Protein AF-A0A812X8V0-F1 (afdb_monomer_lite)

pLDDT: mean 75.91, std 19.6, range [42.81, 95.44]

Foldseek 3Di:
DDDPDDDDDDDDDDDDDDDDPPPPPPPCPPPQPCVQEDPVLLVVLCVLLVDDSNLSSVLCVVVVNPSVSSNVVSNVD

Sequence (77 aa):
ANAVQNLASMQGMDRKAPEKPVVEEVEEEGEVDEEGIEAKDIDLVVTQVNCSRAKAVEALRANKGDIVEAIMQLSSS

Radius of gyration: 27.31 Å; chains: 1; bounding box: 39×42×78 Å

Secondary structure (DSSP, 8-state):
----------------------------------TTS-HHHHHHHHHHHT--HHHHHHHHHHTTT-HHHHHHHHHT-

Structure (mmCIF, N/CA/C/O backbone):
data_AF-A0A812X8V0-F1
#
_entry.id   AF-A0A812X8V0-F1
#
loop_
_atom_site.group_PDB
_atom_site.id
_atom_site.type_symbol
_atom_site.label_atom_id
_atom_site.label_alt_id
_atom_site.label_comp_id
_atom_site.label_asym_id
_atom_site.label_entity_id
_atom_site.label_seq_id
_atom_site.pdbx_PDB_ins_code
_atom_site.Cartn_x
_atom_site.Cartn_y
_atom_site.Cartn_z
_atom_site.occupancy
_atom_site.B_iso_or_equiv
_atom_site.auth_seq_id
_atom_site.auth_comp_id
_atom_site.auth_asym_id
_atom_site.auth_atom_id
_atom_site.pdbx_PDB_model_num
ATOM 1 N N . ALA A 1 1 ? -12.503 -31.855 67.969 1.00 42.81 1 ALA A N 1
ATOM 2 C CA . ALA A 1 1 ? -13.852 -31.461 67.527 1.00 42.81 1 ALA A CA 1
ATOM 3 C C . ALA A 1 1 ? -13.704 -30.225 66.647 1.00 42.81 1 ALA A C 1
ATOM 5 O O . ALA A 1 1 ? -13.391 -29.162 67.162 1.00 42.81 1 ALA A O 1
ATOM 6 N N . ASN A 1 2 ? -13.806 -30.407 65.328 1.00 43.94 2 ASN A N 1
ATOM 7 C CA . ASN A 1 2 ? -13.803 -29.334 64.331 1.00 43.94 2 ASN A CA 1
ATOM 8 C C . ASN A 1 2 ? -15.241 -28.847 64.164 1.00 43.94 2 ASN A C 1
ATOM 10 O O . ASN A 1 2 ? -16.087 -29.647 63.777 1.00 43.94 2 ASN A O 1
ATOM 14 N N . ALA A 1 3 ? -15.520 -27.578 64.451 1.00 53.28 3 ALA A N 1
ATOM 15 C CA . ALA A 1 3 ? -16.823 -26.984 64.168 1.00 53.28 3 ALA A CA 1
ATOM 16 C C . ALA A 1 3 ? -16.723 -25.454 64.118 1.00 53.28 3 ALA A C 1
ATOM 18 O O . ALA A 1 3 ? -17.164 -2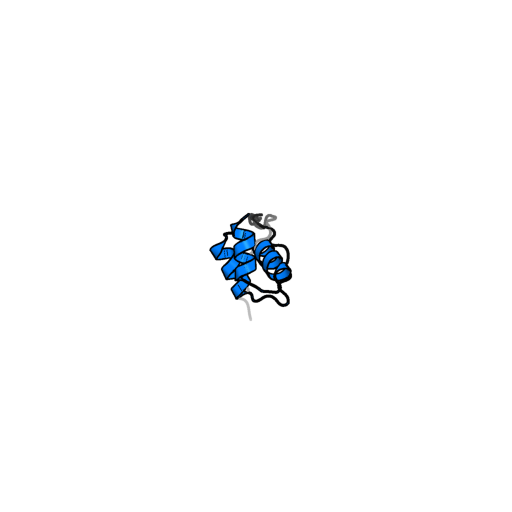4.763 65.027 1.00 53.28 3 ALA A O 1
ATOM 19 N N . VAL A 1 4 ? -16.146 -24.925 63.040 1.00 59.5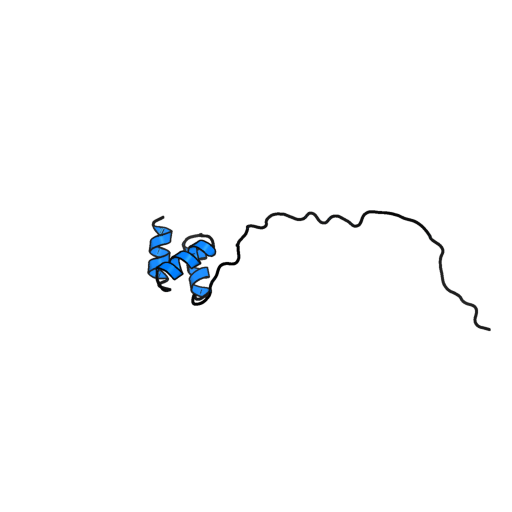9 4 VAL A N 1
ATOM 20 C CA . VAL A 1 4 ? -16.493 -23.582 62.555 1.00 59.59 4 VAL A CA 1
ATOM 21 C C . VAL A 1 4 ? -16.678 -23.720 61.049 1.00 59.59 4 VAL A C 1
ATOM 23 O O . VAL A 1 4 ? -15.783 -23.449 60.252 1.00 59.59 4 VAL A O 1
ATOM 26 N N . GLN A 1 5 ? -17.826 -24.293 60.680 1.00 63.44 5 GLN A N 1
ATOM 27 C CA . GLN A 1 5 ? -18.255 -24.415 59.297 1.00 63.44 5 GLN A CA 1
ATOM 28 C C . GLN A 1 5 ? -18.785 -23.057 58.834 1.00 63.44 5 GLN A C 1
ATOM 30 O O . GLN A 1 5 ? -19.587 -22.405 59.502 1.00 63.44 5 GLN A O 1
ATOM 35 N N . ASN A 1 6 ? -18.266 -22.658 57.686 1.00 51.25 6 ASN A N 1
ATOM 36 C CA . ASN A 1 6 ? -18.414 -21.380 57.032 1.00 51.25 6 ASN A CA 1
ATOM 37 C C . ASN A 1 6 ? -19.783 -21.260 56.327 1.00 51.25 6 ASN A C 1
ATOM 39 O O . ASN A 1 6 ? -20.188 -22.169 55.613 1.00 51.25 6 ASN A O 1
ATOM 43 N N . LEU A 1 7 ? -20.417 -20.102 56.523 1.00 57.81 7 LEU A N 1
ATOM 44 C CA . LEU A 1 7 ? -21.029 -19.225 55.516 1.00 57.81 7 LEU A CA 1
ATOM 45 C C . LEU A 1 7 ? -22.177 -19.717 54.595 1.00 57.81 7 LEU A C 1
ATOM 47 O O . LEU A 1 7 ? -21.994 -20.487 53.662 1.00 57.81 7 LEU A O 1
ATOM 51 N N . ALA A 1 8 ? -23.312 -19.043 54.816 1.00 55.25 8 ALA A N 1
ATOM 52 C CA . ALA A 1 8 ? -24.246 -18.443 53.854 1.00 55.25 8 ALA A CA 1
ATOM 53 C C . ALA A 1 8 ? -25.110 -19.324 52.933 1.00 55.25 8 ALA A C 1
ATOM 55 O O . ALA A 1 8 ? -24.713 -19.802 51.875 1.00 55.25 8 ALA A O 1
ATOM 56 N N . SER A 1 9 ? -26.393 -19.327 53.300 1.00 58.84 9 SER A N 1
ATOM 57 C CA . SER A 1 9 ? -27.545 -19.089 52.431 1.00 58.84 9 SER A CA 1
ATOM 58 C C . SER A 1 9 ? -27.236 -18.224 51.203 1.00 58.84 9 SER A C 1
ATOM 60 O O . SER A 1 9 ? -26.648 -17.157 51.343 1.00 58.84 9 SER A O 1
ATOM 62 N N . MET A 1 10 ? -27.750 -18.618 50.037 1.00 59.69 10 MET A N 1
ATOM 63 C CA . MET A 1 10 ? -28.735 -17.857 49.250 1.00 59.69 10 MET A CA 1
ATOM 64 C C . MET A 1 10 ? -28.867 -18.493 47.865 1.00 59.69 10 MET A C 1
ATOM 66 O O . MET A 1 10 ? -27.985 -18.437 47.015 1.00 59.69 10 MET A O 1
ATOM 70 N N . GLN A 1 11 ? -30.014 -19.129 47.681 1.00 51.16 11 GLN A N 1
ATOM 71 C CA . GLN A 1 11 ? -30.516 -19.657 46.429 1.00 51.16 11 GLN A CA 1
ATOM 72 C C . GLN A 1 11 ? -31.309 -18.545 45.732 1.00 51.16 11 GLN A C 1
ATOM 74 O O . GLN A 1 11 ? -32.139 -17.902 46.372 1.00 51.16 11 GLN A O 1
ATOM 79 N N . GLY A 1 12 ? -31.079 -18.359 44.430 1.00 50.19 12 GLY A N 1
ATOM 80 C CA . GLY A 1 12 ? -31.946 -17.581 43.542 1.00 50.19 12 GLY A CA 1
ATOM 81 C C . GLY A 1 12 ? -31.375 -16.238 43.089 1.00 50.19 12 GLY A C 1
ATOM 82 O O . GLY A 1 12 ? -31.377 -15.277 43.844 1.00 50.19 12 GLY A O 1
ATOM 83 N N . MET A 1 13 ? -30.960 -16.167 41.823 1.00 52.44 13 MET A N 1
ATOM 84 C CA . MET A 1 13 ? -31.523 -15.201 40.877 1.00 52.44 13 MET A CA 1
ATOM 85 C C . MET A 1 13 ? -31.067 -15.551 39.458 1.00 52.44 13 MET A C 1
ATOM 87 O O . MET A 1 13 ? -29.912 -15.408 39.069 1.00 52.44 13 MET A O 1
ATOM 91 N N . ASP A 1 14 ? -32.040 -16.033 38.704 1.00 50.03 14 ASP A N 1
ATOM 92 C CA . ASP A 1 14 ? -32.122 -16.008 37.260 1.00 50.03 14 ASP A CA 1
ATOM 93 C C . ASP A 1 14 ? -31.707 -14.659 36.634 1.00 50.03 14 ASP A C 1
ATOM 95 O O . ASP A 1 14 ? -32.206 -13.604 37.028 1.00 50.03 14 ASP A O 1
ATOM 99 N N . ARG A 1 15 ? -30.969 -14.787 35.522 1.00 52.47 15 ARG A N 1
ATOM 100 C CA . ARG A 1 15 ? -30.998 -13.968 34.293 1.00 52.47 15 ARG A CA 1
ATOM 101 C C . ARG A 1 15 ? -30.107 -12.725 34.168 1.00 52.47 15 ARG A C 1
ATOM 103 O O . ARG A 1 15 ? -30.136 -11.792 34.958 1.00 52.47 15 ARG A O 1
ATOM 110 N N . LYS A 1 16 ? -29.523 -12.699 32.959 1.00 50.34 16 LYS A N 1
ATOM 111 C CA . LYS A 1 16 ? -29.047 -11.560 32.161 1.00 50.34 16 LYS A CA 1
ATOM 112 C C . LYS A 1 16 ? -27.608 -11.119 32.463 1.00 50.34 16 LYS A C 1
ATOM 114 O O . LYS A 1 16 ? -27.353 -10.110 33.109 1.00 50.34 16 LYS A O 1
ATOM 119 N N . ALA A 1 17 ? -26.661 -11.876 31.902 1.00 52.78 17 ALA A N 1
ATOM 120 C CA . ALA A 1 17 ? -25.341 -11.344 31.571 1.00 52.78 17 ALA A CA 1
ATOM 121 C C . ALA A 1 17 ? -25.503 -10.111 30.654 1.00 52.78 17 ALA A C 1
ATOM 123 O O . ALA A 1 17 ? -26.427 -10.096 29.832 1.00 52.78 17 ALA A O 1
ATOM 124 N N . PRO A 1 18 ? -24.656 -9.078 30.794 1.00 51.03 18 PRO A N 1
ATOM 125 C CA . PRO A 1 18 ? -24.788 -7.865 30.011 1.00 51.03 18 PRO A CA 1
ATOM 126 C C . PRO A 1 18 ? -24.410 -8.178 28.563 1.00 51.03 18 PRO A C 1
ATOM 128 O O . PRO A 1 18 ? -23.289 -8.602 28.276 1.00 51.03 18 PRO A O 1
ATOM 131 N N . GLU A 1 19 ? -25.361 -7.976 27.655 1.00 57.00 19 GLU A N 1
ATOM 132 C CA . GLU A 1 19 ? -25.083 -7.816 26.232 1.00 57.00 19 GLU A CA 1
ATOM 133 C C . GLU A 1 19 ? -24.169 -6.593 26.113 1.00 57.00 19 GLU A C 1
ATOM 135 O O . GLU A 1 19 ? -24.585 -5.451 26.308 1.00 57.00 19 GLU A O 1
ATOM 140 N N . LYS A 1 20 ? -22.877 -6.853 25.894 1.00 57.59 20 LYS A N 1
ATOM 141 C CA . LYS A 1 20 ? -21.944 -5.832 25.430 1.00 57.59 20 LYS A CA 1
ATOM 142 C C . LYS A 1 20 ? -22.509 -5.308 24.106 1.00 57.59 20 LYS A C 1
ATOM 144 O O . LYS A 1 20 ? -22.890 -6.142 23.283 1.00 57.59 20 LYS A O 1
ATOM 149 N N . PRO A 1 21 ? -22.576 -3.987 23.885 1.00 49.12 21 PRO A N 1
ATOM 150 C CA . PRO A 1 21 ? -22.934 -3.481 22.576 1.00 49.12 21 PRO A CA 1
ATOM 151 C C . PRO A 1 21 ? -21.826 -3.958 21.639 1.00 49.12 21 PRO A C 1
ATOM 153 O O . PRO A 1 21 ? -20.665 -3.577 21.796 1.00 49.12 21 PRO A O 1
ATOM 156 N N . VAL A 1 22 ? -22.161 -4.878 20.738 1.00 52.59 22 VAL A N 1
ATOM 157 C CA . VAL A 1 22 ? -21.310 -5.165 19.591 1.00 52.59 22 VAL A CA 1
ATOM 158 C C . VAL A 1 22 ? -21.404 -3.902 18.756 1.00 52.59 22 VAL A C 1
ATOM 160 O O . VAL A 1 22 ? -22.421 -3.627 18.128 1.00 52.59 22 VAL A O 1
ATOM 163 N N . VAL A 1 23 ? -20.382 -3.064 18.886 1.00 51.09 23 VAL A N 1
ATOM 164 C CA . VAL A 1 23 ? -20.119 -1.986 17.947 1.00 51.09 23 VAL A CA 1
ATOM 165 C C . VAL A 1 23 ? -19.785 -2.697 16.640 1.00 51.09 23 VAL A C 1
ATOM 167 O O . VAL A 1 23 ? -18.659 -3.140 16.439 1.00 51.09 23 VAL A O 1
ATOM 170 N N . GLU A 1 24 ? -20.798 -2.914 15.803 1.00 50.91 24 GLU A N 1
ATOM 171 C CA . GLU A 1 24 ? -20.626 -3.270 14.396 1.00 50.91 24 GLU A CA 1
ATOM 172 C C . GLU A 1 24 ? -20.165 -2.014 13.647 1.00 50.91 24 GLU A C 1
ATOM 174 O O . GLU A 1 24 ? -20.890 -1.414 12.865 1.00 50.91 24 GLU A O 1
ATOM 179 N N . GLU A 1 25 ? -18.937 -1.600 13.935 1.00 47.78 25 GLU A N 1
ATOM 180 C CA . GLU A 1 25 ? -18.088 -0.889 12.985 1.00 47.78 25 GLU A CA 1
ATOM 181 C C . GLU A 1 25 ? -16.959 -1.859 12.641 1.00 47.78 25 GLU A C 1
ATOM 183 O O . GLU A 1 25 ? -15.789 -1.647 12.941 1.00 47.78 25 GLU A O 1
ATOM 188 N N . VAL A 1 26 ? -17.337 -3.012 12.088 1.00 47.22 26 VAL A N 1
ATOM 189 C CA . VAL A 1 26 ? -16.394 -3.808 11.313 1.00 47.22 26 VAL A CA 1
ATOM 190 C C . VAL A 1 26 ? -16.440 -3.178 9.931 1.00 47.22 26 VAL A C 1
ATOM 192 O O . VAL A 1 26 ? -17.241 -3.563 9.083 1.00 47.22 26 VAL A O 1
ATOM 195 N N . GLU A 1 27 ? -15.634 -2.134 9.731 1.00 51.53 27 GLU A N 1
ATOM 196 C CA . GLU A 1 27 ? -15.109 -1.881 8.397 1.00 51.53 27 GLU A CA 1
ATOM 197 C C . GLU A 1 27 ? -14.435 -3.193 7.999 1.00 51.53 27 GLU A C 1
ATOM 199 O O . GLU A 1 27 ? -13.426 -3.590 8.581 1.00 51.53 27 GLU A O 1
ATOM 204 N N . GLU A 1 28 ? -15.098 -3.945 7.123 1.00 51.00 28 GLU A N 1
ATOM 205 C CA . GLU A 1 28 ? -14.578 -5.168 6.533 1.00 51.00 28 GLU A CA 1
ATOM 206 C C . GLU A 1 28 ? -13.345 -4.802 5.697 1.00 51.00 28 GLU A C 1
ATOM 208 O O . GLU A 1 28 ? -13.382 -4.729 4.470 1.00 51.00 28 GLU A O 1
ATOM 213 N N . GLU A 1 29 ? -12.217 -4.585 6.367 1.00 54.88 29 GLU A N 1
ATOM 214 C CA . GLU A 1 29 ? -10.897 -4.828 5.810 1.00 54.88 29 GLU A CA 1
ATOM 215 C C . GLU A 1 29 ? -10.777 -6.347 5.657 1.00 54.88 29 GLU A C 1
ATOM 217 O O . GLU A 1 29 ? -10.132 -7.034 6.449 1.00 54.88 29 GLU A O 1
ATOM 222 N N . GLY A 1 30 ? -11.518 -6.897 4.685 1.00 57.28 30 GLY A N 1
ATOM 223 C CA . GLY A 1 30 ? -11.426 -8.302 4.310 1.00 57.28 30 GLY A CA 1
ATOM 224 C C . GLY A 1 30 ? -9.961 -8.665 4.109 1.00 57.28 30 GLY A C 1
ATOM 225 O O . GLY A 1 30 ? -9.207 -7.832 3.616 1.00 57.28 30 GLY A O 1
ATOM 226 N N . GLU A 1 31 ? -9.571 -9.868 4.535 1.00 62.41 31 GLU A N 1
ATOM 227 C CA . GLU A 1 31 ? -8.190 -10.362 4.502 1.00 62.41 31 GLU A CA 1
ATOM 228 C C . GLU A 1 31 ? -7.500 -9.968 3.189 1.00 62.41 31 GLU A C 1
ATOM 230 O O . GLU A 1 31 ? -7.748 -10.547 2.128 1.00 62.41 31 GLU A O 1
ATOM 235 N N . VAL A 1 32 ? -6.677 -8.920 3.248 1.00 76.88 32 VAL A N 1
ATOM 236 C CA . VAL A 1 32 ? -5.971 -8.420 2.077 1.00 76.88 32 VAL A CA 1
ATOM 237 C C . VAL A 1 32 ? -4.730 -9.285 1.920 1.00 76.88 32 VAL A C 1
ATOM 239 O O . VAL A 1 32 ? -3.888 -9.351 2.814 1.00 76.88 32 VAL A O 1
ATOM 242 N N . ASP A 1 33 ? -4.631 -9.985 0.792 1.00 79.50 33 ASP A N 1
ATOM 243 C CA . ASP A 1 33 ? -3.459 -10.794 0.471 1.00 79.50 33 ASP A CA 1
ATOM 244 C C . ASP A 1 33 ? -2.267 -9.888 0.121 1.00 79.50 33 ASP A C 1
ATOM 246 O O . ASP A 1 33 ? -2.101 -9.408 -1.005 1.00 79.50 33 ASP A O 1
ATOM 250 N N . GLU A 1 34 ? -1.435 -9.658 1.129 1.00 87.31 34 GLU A N 1
ATOM 251 C CA . GLU A 1 34 ? -0.214 -8.857 1.066 1.00 87.31 34 GLU A CA 1
ATOM 252 C C . GLU A 1 34 ? 1.02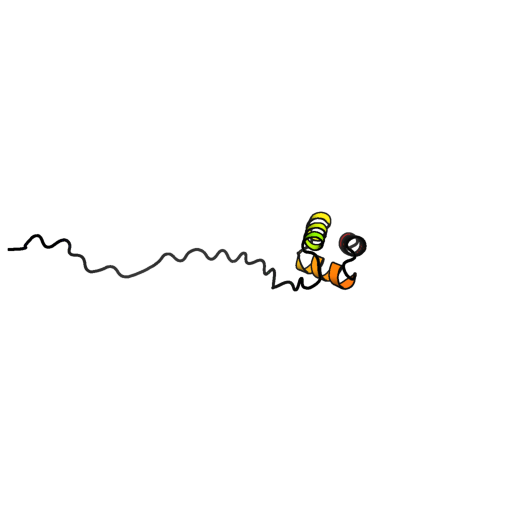7 -9.691 0.722 1.00 87.31 34 GLU A C 1
ATOM 254 O O . GLU A 1 34 ? 2.147 -9.177 0.778 1.00 87.31 34 GLU A O 1
ATOM 259 N N . GLU A 1 35 ? 0.874 -10.973 0.365 1.00 87.75 35 GLU A N 1
ATOM 260 C CA . GLU A 1 35 ? 2.017 -11.833 0.066 1.00 87.75 35 GLU A CA 1
ATOM 261 C C . GLU A 1 35 ? 2.855 -11.250 -1.086 1.00 87.75 35 GLU A C 1
ATOM 263 O O . GLU A 1 35 ? 2.364 -10.959 -2.180 1.00 87.75 35 GLU A O 1
ATOM 268 N N . GLY A 1 36 ? 4.152 -11.055 -0.827 1.00 87.12 36 GLY A N 1
ATOM 269 C CA . GLY A 1 36 ? 5.094 -10.493 -1.796 1.00 87.12 36 GLY A CA 1
ATOM 270 C C . GLY A 1 36 ? 5.046 -8.969 -1.952 1.00 87.12 36 GLY A C 1
ATOM 271 O O . GLY A 1 36 ? 5.736 -8.449 -2.827 1.00 87.12 36 GLY A O 1
ATOM 272 N N . ILE A 1 37 ? 4.280 -8.254 -1.120 1.00 91.12 37 ILE A N 1
ATOM 273 C CA . ILE A 1 37 ? 4.253 -6.787 -1.076 1.00 91.12 37 ILE A CA 1
ATOM 274 C C . ILE A 1 37 ? 4.797 -6.311 0.271 1.00 91.12 37 ILE A C 1
ATOM 276 O O . ILE A 1 37 ? 4.492 -6.866 1.326 1.00 91.12 37 ILE A O 1
ATOM 280 N N . GLU A 1 38 ? 5.629 -5.272 0.252 1.00 93.75 38 GLU A N 1
ATOM 281 C CA . GLU A 1 38 ? 6.152 -4.695 1.484 1.00 93.75 38 GLU A CA 1
ATOM 282 C C . GLU A 1 38 ? 5.061 -3.901 2.219 1.00 93.75 38 GLU A C 1
ATOM 284 O O . GLU A 1 38 ? 4.506 -2.938 1.690 1.00 93.75 38 GLU A O 1
ATOM 289 N N . ALA A 1 39 ? 4.806 -4.248 3.486 1.00 92.44 39 ALA A N 1
ATOM 290 C CA . ALA A 1 39 ? 3.860 -3.524 4.345 1.00 92.44 39 ALA A CA 1
ATOM 291 C C . ALA A 1 39 ? 4.156 -2.016 4.419 1.00 92.44 39 ALA A C 1
ATOM 293 O O . ALA A 1 39 ? 3.239 -1.201 4.459 1.00 92.44 39 ALA A O 1
ATOM 294 N N . LYS A 1 40 ? 5.440 -1.642 4.366 1.00 94.75 40 LYS A N 1
ATOM 295 C CA . LYS A 1 40 ? 5.881 -0.245 4.344 1.00 94.75 40 LYS A CA 1
ATOM 296 C C . LYS A 1 40 ? 5.396 0.503 3.099 1.00 94.75 40 LYS A C 1
ATOM 298 O O . LYS A 1 40 ? 5.042 1.676 3.209 1.00 94.75 40 LYS A O 1
ATOM 303 N N . ASP A 1 41 ? 5.388 -0.152 1.942 1.00 95.44 41 ASP A N 1
ATOM 304 C CA . ASP A 1 41 ? 4.936 0.458 0.693 1.00 95.44 41 ASP A CA 1
ATOM 305 C C . ASP A 1 41 ? 3.417 0.632 0.708 1.00 95.44 41 ASP A C 1
ATOM 307 O O . ASP A 1 41 ? 2.917 1.687 0.324 1.00 95.44 41 ASP A O 1
ATOM 311 N N . ILE A 1 42 ? 2.689 -0.352 1.247 1.00 94.75 42 ILE A N 1
ATOM 312 C CA . ILE A 1 42 ? 1.238 -0.269 1.462 1.00 94.75 42 ILE A CA 1
ATOM 313 C C . ILE A 1 42 ? 0.909 0.924 2.363 1.00 94.75 42 ILE A C 1
ATOM 315 O O . ILE A 1 42 ? 0.102 1.773 1.987 1.00 94.75 42 ILE A O 1
ATOM 319 N N . ASP A 1 43 ? 1.568 1.033 3.518 1.00 94.94 43 ASP A N 1
ATOM 320 C CA . ASP A 1 43 ? 1.333 2.114 4.481 1.00 94.94 43 ASP A CA 1
ATOM 321 C C . ASP A 1 43 ? 1.652 3.493 3.886 1.00 94.94 43 ASP A C 1
ATOM 323 O O . ASP A 1 43 ? 0.924 4.466 4.116 1.00 94.94 43 ASP A O 1
ATOM 327 N N . LEU A 1 44 ? 2.720 3.590 3.088 1.00 95.38 44 LEU A N 1
ATOM 328 C CA . LEU A 1 44 ? 3.080 4.813 2.374 1.00 95.38 44 LEU A CA 1
ATOM 329 C C . LEU A 1 44 ? 2.005 5.215 1.360 1.00 95.38 44 LEU A C 1
ATOM 331 O O . LEU A 1 44 ? 1.601 6.378 1.343 1.00 95.38 44 LEU A O 1
ATOM 335 N N . VAL A 1 45 ? 1.518 4.275 0.549 1.00 94.69 45 VAL A N 1
ATOM 336 C CA . VAL A 1 45 ? 0.462 4.523 -0.445 1.00 94.69 45 VAL A CA 1
ATOM 337 C C . VAL A 1 45 ? -0.848 4.930 0.238 1.00 94.69 45 VAL A C 1
ATOM 339 O O . VAL A 1 45 ? -1.466 5.923 -0.156 1.00 94.69 45 VAL A O 1
ATOM 342 N N . VAL A 1 46 ? -1.245 4.216 1.298 1.00 95.06 46 VAL A N 1
ATOM 343 C CA . VAL A 1 46 ? -2.432 4.528 2.112 1.00 95.06 46 VAL A CA 1
ATOM 344 C C . VAL A 1 46 ? -2.332 5.940 2.684 1.00 95.06 46 VAL A C 1
ATOM 346 O O . VAL A 1 46 ? -3.273 6.718 2.554 1.00 95.06 46 VAL A O 1
ATOM 349 N N . THR A 1 47 ? -1.180 6.308 3.249 1.00 94.88 47 THR A N 1
ATOM 350 C CA . THR A 1 47 ? -0.982 7.620 3.881 1.00 94.88 47 THR A CA 1
ATOM 351 C C . THR A 1 47 ? -0.934 8.762 2.865 1.00 94.88 47 THR A C 1
ATOM 353 O O . THR A 1 47 ? -1.473 9.835 3.124 1.00 94.88 47 THR A O 1
ATOM 356 N N . GLN A 1 48 ? -0.283 8.571 1.713 1.00 94.19 48 GLN A N 1
ATOM 357 C CA . GLN A 1 48 ? -0.113 9.644 0.726 1.00 94.19 48 GLN A CA 1
ATOM 358 C C . GLN A 1 48 ? -1.360 9.884 -0.125 1.00 94.19 48 GLN A C 1
ATOM 360 O O . GLN A 1 48 ? -1.634 11.027 -0.484 1.00 94.19 48 GLN A O 1
ATOM 365 N N . VAL A 1 49 ? -2.108 8.826 -0.446 1.00 93.50 49 VAL A N 1
ATOM 366 C CA . VAL A 1 49 ? -3.274 8.902 -1.341 1.00 93.50 49 VAL A CA 1
ATOM 367 C C . VAL A 1 49 ? -4.602 8.806 -0.582 1.00 93.50 49 VAL A C 1
ATOM 369 O O . VAL A 1 49 ? -5.671 8.968 -1.164 1.00 93.50 49 VAL A O 1
ATOM 372 N N . ASN A 1 50 ? -4.550 8.581 0.735 1.00 92.12 50 ASN A N 1
ATOM 373 C CA . ASN A 1 50 ? -5.715 8.452 1.610 1.00 92.12 50 ASN A CA 1
ATOM 374 C C . ASN A 1 50 ? -6.715 7.392 1.099 1.00 92.12 50 ASN A C 1
ATOM 376 O O . ASN A 1 50 ? -7.929 7.613 1.059 1.00 92.12 50 ASN A O 1
ATOM 380 N N . CYS A 1 51 ? -6.183 6.245 0.667 1.00 90.69 51 CYS A N 1
ATOM 381 C CA . CYS A 1 51 ? -6.944 5.121 0.125 1.00 90.69 51 CYS A CA 1
ATOM 382 C C . CYS A 1 51 ? -6.996 3.943 1.111 1.00 90.69 51 CYS A C 1
ATOM 384 O O . CYS A 1 51 ? -6.207 3.866 2.045 1.00 90.69 51 CYS A O 1
ATOM 386 N N . SER A 1 52 ? -7.924 3.006 0.904 1.00 91.94 52 SER A N 1
ATOM 387 C CA . SER A 1 52 ? -8.007 1.774 1.704 1.00 91.94 52 SER A CA 1
ATOM 388 C C . SER A 1 52 ? -6.798 0.865 1.470 1.00 91.94 52 SER A C 1
ATOM 390 O O . SER A 1 52 ? -6.314 0.778 0.338 1.00 91.94 52 SER A O 1
ATOM 392 N N . ARG A 1 53 ? -6.416 0.078 2.481 1.00 91.38 53 ARG A N 1
ATOM 393 C CA . ARG A 1 53 ? -5.318 -0.899 2.401 1.00 91.38 53 ARG A CA 1
ATOM 394 C C . ARG A 1 53 ? -5.435 -1.851 1.204 1.00 91.38 53 ARG A C 1
ATOM 396 O O . ARG A 1 53 ? -4.473 -2.019 0.464 1.00 91.38 53 ARG A O 1
ATOM 403 N N . ALA A 1 54 ? -6.635 -2.368 0.935 1.00 92.06 54 ALA A N 1
ATOM 404 C CA . ALA A 1 54 ? -6.911 -3.222 -0.224 1.00 92.06 54 ALA A CA 1
ATOM 405 C C . ALA A 1 54 ? -6.568 -2.555 -1.572 1.00 92.06 54 ALA A C 1
ATOM 407 O O . ALA A 1 54 ? -5.921 -3.167 -2.417 1.00 92.06 54 ALA A O 1
ATOM 408 N N . LYS A 1 55 ? -6.932 -1.276 -1.751 1.00 92.00 55 LYS A N 1
ATOM 409 C CA . LYS A 1 55 ? -6.603 -0.498 -2.963 1.00 92.00 55 LYS A CA 1
ATOM 410 C C . LYS A 1 55 ? -5.105 -0.260 -3.110 1.00 92.00 55 LYS A C 1
ATOM 412 O O . LYS A 1 55 ? -4.587 -0.335 -4.219 1.00 92.00 55 LYS A O 1
ATOM 417 N N . ALA A 1 56 ? -4.413 0.020 -2.006 1.00 94.06 56 ALA A N 1
ATOM 418 C CA . ALA A 1 56 ? -2.963 0.165 -2.018 1.00 94.06 56 ALA A CA 1
ATOM 419 C C . ALA A 1 56 ? -2.278 -1.145 -2.437 1.00 94.06 56 ALA A C 1
ATOM 421 O O . ALA A 1 56 ? -1.399 -1.131 -3.295 1.00 94.06 56 ALA A O 1
ATOM 422 N N . VAL A 1 57 ? -2.729 -2.280 -1.896 1.00 93.94 57 VAL A N 1
ATOM 423 C CA . VAL A 1 57 ? -2.221 -3.612 -2.251 1.00 93.94 57 VAL A CA 1
ATOM 424 C C . VAL A 1 57 ? -2.490 -3.947 -3.714 1.00 93.94 57 VAL A C 1
ATOM 426 O O . VAL A 1 57 ? -1.586 -4.401 -4.409 1.00 93.94 57 VAL A O 1
ATOM 429 N N . GLU A 1 58 ? -3.700 -3.690 -4.210 1.00 92.88 58 GLU A N 1
ATOM 430 C C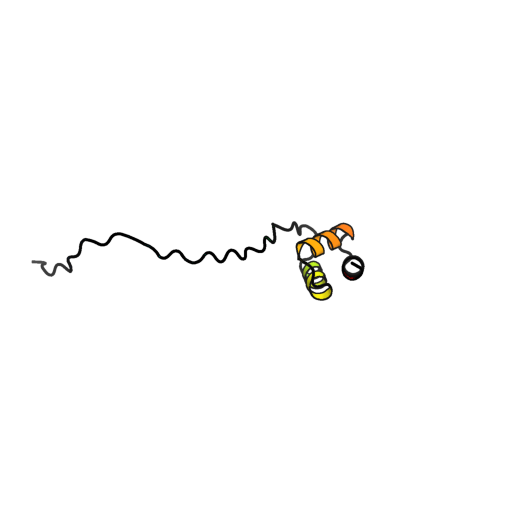A . GLU A 1 58 ? -4.050 -3.916 -5.614 1.00 92.88 58 GLU A CA 1
ATOM 431 C C . GLU A 1 58 ? -3.180 -3.072 -6.556 1.00 92.88 58 GLU A C 1
ATOM 433 O O . GLU A 1 58 ? -2.621 -3.603 -7.518 1.00 92.88 58 GLU A O 1
ATOM 438 N N . ALA A 1 59 ? -2.987 -1.785 -6.244 1.00 94.06 59 ALA A N 1
ATOM 439 C CA . ALA A 1 59 ? -2.136 -0.893 -7.025 1.00 94.06 59 ALA A CA 1
ATOM 440 C C . ALA A 1 59 ? -0.666 -1.336 -7.002 1.00 94.06 59 ALA A C 1
ATOM 442 O O . ALA A 1 59 ? -0.018 -1.383 -8.047 1.00 94.06 59 ALA A O 1
ATOM 443 N N . LEU A 1 60 ? -0.132 -1.721 -5.842 1.00 94.81 60 LEU A N 1
ATOM 444 C CA . LEU A 1 60 ? 1.232 -2.243 -5.740 1.00 94.81 60 LEU A CA 1
ATOM 445 C C . LEU A 1 60 ? 1.379 -3.561 -6.507 1.00 94.81 60 LEU A C 1
ATOM 447 O O . LEU A 1 60 ? 2.356 -3.740 -7.231 1.00 94.81 60 LEU A O 1
ATOM 451 N N . ARG A 1 61 ? 0.390 -4.459 -6.442 1.00 93.12 61 ARG A N 1
ATOM 452 C CA . ARG A 1 61 ? 0.397 -5.728 -7.187 1.00 93.12 61 ARG A CA 1
ATOM 453 C C . ARG A 1 61 ? 0.373 -5.495 -8.698 1.00 93.12 61 ARG A C 1
ATOM 455 O O . ARG A 1 61 ? 1.175 -6.090 -9.419 1.00 93.12 61 ARG A O 1
ATOM 462 N N . ALA A 1 62 ? -0.500 -4.608 -9.177 1.00 93.12 62 ALA A N 1
ATOM 463 C CA . ALA A 1 62 ? -0.606 -4.246 -10.590 1.00 93.12 62 ALA A CA 1
ATOM 464 C C . ALA A 1 62 ? 0.704 -3.654 -11.135 1.00 93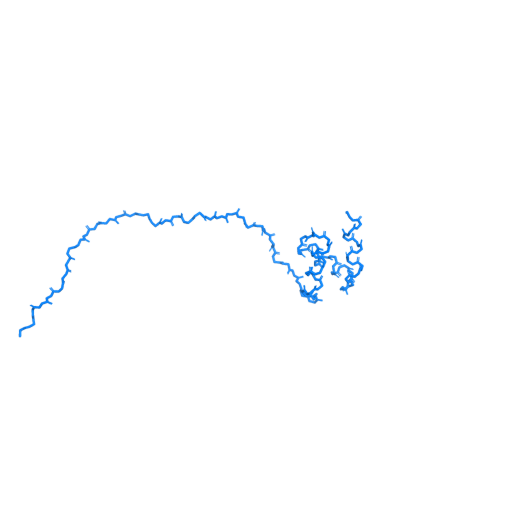.12 62 ALA A C 1
ATOM 466 O O . ALA A 1 62 ? 1.089 -3.929 -12.273 1.00 93.12 62 ALA A O 1
ATOM 467 N N . ASN A 1 63 ? 1.425 -2.918 -10.286 1.00 93.88 63 ASN A N 1
ATOM 468 C CA . ASN A 1 63 ? 2.682 -2.256 -10.625 1.00 93.88 63 ASN A CA 1
ATOM 469 C C . ASN A 1 63 ? 3.931 -3.029 -10.172 1.00 93.88 63 ASN A C 1
ATOM 471 O O . ASN A 1 63 ? 5.029 -2.483 -10.187 1.00 93.88 63 ASN A O 1
ATOM 475 N N . LYS A 1 64 ? 3.797 -4.317 -9.813 1.00 92.94 64 LYS A N 1
ATOM 476 C CA . LYS A 1 64 ? 4.914 -5.205 -9.422 1.00 92.94 64 LYS A CA 1
ATOM 477 C C . LYS A 1 64 ? 5.766 -4.652 -8.266 1.00 92.94 64 LYS A C 1
ATOM 479 O O . LYS A 1 64 ? 6.981 -4.832 -8.257 1.00 92.94 64 LYS A O 1
ATOM 484 N N . GLY A 1 65 ? 5.127 -3.976 -7.317 1.00 90.56 65 GLY A N 1
ATOM 485 C CA . GLY A 1 65 ? 5.769 -3.330 -6.173 1.00 90.56 65 GLY A CA 1
ATOM 486 C C . GLY A 1 65 ? 6.358 -1.948 -6.469 1.00 90.56 65 GLY A C 1
ATOM 487 O O . GLY A 1 65 ? 7.004 -1.383 -5.596 1.00 90.56 65 GLY A O 1
ATOM 488 N N . ASP A 1 66 ? 6.158 -1.374 -7.663 1.00 94.75 66 ASP A N 1
ATOM 489 C CA . ASP A 1 66 ? 6.576 0.006 -7.926 1.00 94.75 66 ASP A CA 1
ATOM 490 C C . ASP A 1 66 ? 5.656 0.990 -7.193 1.00 94.75 66 ASP A C 1
ATOM 492 O O . ASP A 1 66 ? 4.542 1.301 -7.625 1.00 94.75 66 ASP A O 1
ATOM 496 N N . ILE A 1 67 ? 6.144 1.472 -6.052 1.00 94.62 67 ILE A N 1
ATOM 497 C CA . ILE A 1 67 ? 5.424 2.402 -5.189 1.00 94.62 67 ILE A CA 1
ATOM 498 C C . ILE A 1 67 ? 5.135 3.741 -5.875 1.00 94.62 67 ILE A C 1
ATOM 500 O O . ILE A 1 67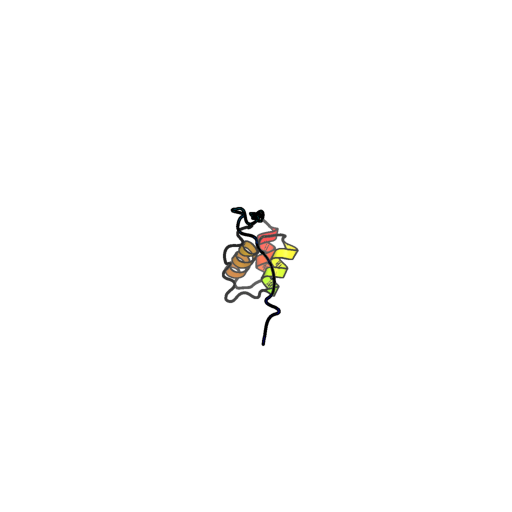 ? 4.079 4.328 -5.646 1.00 94.62 67 ILE A O 1
ATOM 504 N N . VAL A 1 68 ? 6.044 4.231 -6.724 1.00 94.69 68 VAL A N 1
ATOM 505 C CA . VAL A 1 68 ? 5.883 5.532 -7.384 1.00 94.69 68 VAL A CA 1
ATOM 506 C C . VAL A 1 68 ? 4.760 5.431 -8.404 1.00 94.69 68 VAL A C 1
ATOM 508 O O . VAL A 1 68 ? 3.858 6.267 -8.402 1.00 94.69 68 VAL A O 1
ATOM 511 N N . GLU A 1 69 ? 4.769 4.368 -9.207 1.00 94.94 69 GLU A N 1
ATOM 512 C CA . GLU A 1 69 ? 3.721 4.112 -10.192 1.00 94.94 69 GLU A CA 1
ATOM 513 C C . GLU A 1 69 ? 2.360 3.857 -9.517 1.00 94.94 69 GLU A C 1
ATOM 515 O O . GLU A 1 69 ? 1.344 4.413 -9.938 1.00 94.94 69 GLU A O 1
ATOM 520 N N . ALA A 1 70 ? 2.330 3.109 -8.407 1.00 95.06 70 ALA A N 1
ATOM 521 C CA . ALA A 1 70 ? 1.106 2.881 -7.635 1.00 95.06 70 ALA A CA 1
ATOM 522 C C . ALA A 1 70 ? 0.509 4.187 -7.073 1.00 95.06 70 ALA A C 1
ATOM 524 O O . ALA A 1 70 ? -0.696 4.422 -7.195 1.00 95.06 70 ALA A O 1
ATOM 525 N N . ILE A 1 71 ? 1.341 5.069 -6.502 1.00 94.62 71 ILE A N 1
ATOM 526 C CA . ILE A 1 71 ? 0.907 6.387 -6.006 1.00 94.62 71 ILE A CA 1
ATOM 527 C C . ILE A 1 71 ? 0.413 7.258 -7.163 1.00 94.62 71 ILE A C 1
ATOM 529 O O . ILE A 1 71 ? -0.626 7.911 -7.041 1.00 94.62 71 ILE A O 1
ATOM 533 N N . MET A 1 72 ? 1.123 7.271 -8.293 1.00 94.56 72 MET A N 1
ATOM 534 C CA . MET A 1 72 ? 0.738 8.054 -9.471 1.00 94.56 72 MET A CA 1
ATOM 535 C C . MET A 1 72 ? -0.626 7.627 -10.024 1.00 94.56 72 MET A C 1
ATOM 537 O O . MET A 1 72 ? -1.448 8.488 -10.343 1.00 94.56 72 MET A O 1
ATOM 541 N N . GLN A 1 73 ? -0.901 6.323 -10.084 1.00 91.31 73 GLN A N 1
ATOM 542 C CA . GLN A 1 73 ? -2.195 5.802 -10.527 1.00 91.31 73 GLN A CA 1
ATOM 543 C C . GLN A 1 73 ? -3.324 6.172 -9.562 1.00 91.31 73 GLN A C 1
ATOM 545 O O . GLN A 1 73 ? -4.353 6.699 -9.989 1.00 91.31 73 GLN A O 1
ATOM 550 N N . LEU A 1 74 ? -3.124 5.964 -8.258 1.00 92.00 74 LEU A N 1
ATOM 551 C CA . LEU A 1 74 ? -4.162 6.221 -7.258 1.00 92.00 74 LEU A CA 1
ATOM 552 C C . LEU A 1 74 ? -4.433 7.720 -7.047 1.00 92.00 74 LEU A C 1
ATOM 554 O O . LEU A 1 74 ? -5.561 8.094 -6.754 1.00 92.00 74 LEU A O 1
ATOM 558 N N . SER A 1 75 ? -3.427 8.586 -7.198 1.00 87.94 75 SER A N 1
ATOM 559 C CA . SER A 1 75 ? -3.585 10.047 -7.062 1.00 87.94 75 SER A CA 1
ATOM 560 C C . SER A 1 75 ? -4.181 10.726 -8.297 1.00 87.94 75 SER A C 1
ATOM 562 O O . SER A 1 75 ? -4.671 11.849 -8.202 1.00 87.94 75 SER A O 1
ATOM 564 N N . SER A 1 76 ? -4.151 10.052 -9.449 1.00 78.44 76 SER A N 1
ATOM 565 C CA . SER A 1 76 ? -4.805 10.510 -10.683 1.00 78.44 76 SER A CA 1
ATOM 566 C C . SER A 1 76 ? -6.272 10.062 -10.784 1.00 78.44 76 SER A C 1
ATOM 568 O O . SER A 1 76 ? -6.912 10.326 -11.804 1.00 78.44 76 SER A O 1
ATOM 570 N N . SER A 1 77 ? -6.773 9.354 -9.762 1.00 58.53 77 SER A N 1
ATOM 571 C CA . SER A 1 77 ? -8.131 8.799 -9.662 1.00 58.53 77 SER A CA 1
ATOM 572 C C . SER A 1 77 ? -9.114 9.747 -8.980 1.00 58.53 77 SER A C 1
ATOM 574 O O . SER A 1 77 ? -8.687 10.499 -8.078 1.00 58.53 77 SER A O 1
#